Protein AF-A0AA39UHJ9-F1 (afdb_monomer_lite)

pLDDT: mean 75.8, std 16.45, range [32.59, 92.06]

Radius of gyration: 18.15 Å; chains: 1; bounding box: 58×55×36 Å

Foldseek 3Di:
DDAAAEEAEFDDAPVQWDFDQDPVVPSPGTFTFGPPADVVLLVVQCVVVVRPGYDYAVVRRDDPHPDPPPPPDDDPVNVVVVVVVCVVRVVVVLVSLVPHQEYEYEQHGRHAADDDPDPCLVVDCRGLVNDPCVVSNDHPRYDYPRPDDPDPPPPDPDDPDDDDD

Secondary structure (DSSP, 8-state):
-PPPEEEEE----GGGEEEEE-TTTTTSSEEEEETT--HHHHHHHHHHTT-SSEEE-HHHH-------S--SS--HHHHHHHHHHHHHHHHHHHHHHHH-SEEEEETTSSSS-----SGGGGTSTTSGGG-GGGGGG--TEEEE---S---TT------------

Organism: NCBI:txid153913

Structure (mmCIF, N/CA/C/O backbone):
data_AF-A0AA39UHJ9-F1
#
_entry.id   AF-A0AA39UHJ9-F1
#
loop_
_atom_site.group_PDB
_atom_site.id
_atom_site.type_symbol
_atom_site.label_atom_id
_atom_site.label_alt_id
_atom_site.label_comp_id
_atom_site.label_asym_id
_atom_site.label_entity_id
_atom_site.label_seq_id
_atom_site.pdbx_PDB_ins_code
_atom_site.Cartn_x
_atom_site.Cartn_y
_atom_site.Cartn_z
_atom_site.occupancy
_atom_site.B_iso_or_equiv
_atom_site.auth_seq_id
_atom_site.auth_comp_id
_atom_site.auth_asym_id
_atom_site.auth_atom_id
_atom_site.pdbx_PDB_model_num
ATOM 1 N N . ILE A 1 1 ? -12.076 8.608 19.194 1.00 61.12 1 ILE A N 1
ATOM 2 C CA . ILE A 1 1 ? -10.890 8.741 18.315 1.00 61.12 1 ILE A CA 1
ATOM 3 C C . ILE A 1 1 ? -11.252 8.034 17.016 1.00 61.12 1 ILE A C 1
ATOM 5 O O . ILE A 1 1 ? -11.718 6.906 17.104 1.00 61.12 1 ILE A O 1
ATOM 9 N N . LYS A 1 2 ? -11.174 8.702 15.857 1.00 72.75 2 LYS A N 1
ATOM 10 C CA . LYS A 1 2 ? -11.320 8.034 14.553 1.00 72.75 2 LYS A CA 1
ATOM 11 C C . LYS A 1 2 ? -9.941 7.485 14.177 1.00 72.75 2 LYS A C 1
ATOM 13 O O . LYS A 1 2 ? -8.989 8.261 14.167 1.00 72.75 2 LYS A O 1
ATOM 18 N N . TYR A 1 3 ? -9.832 6.185 13.925 1.00 82.25 3 TYR A N 1
ATOM 19 C CA . TYR A 1 3 ? -8.614 5.596 13.365 1.00 82.25 3 TYR A CA 1
ATOM 20 C C . TYR A 1 3 ? -8.642 5.744 11.841 1.00 82.25 3 TYR A C 1
ATOM 22 O O . TYR A 1 3 ? -9.727 5.670 11.256 1.00 82.25 3 TYR A O 1
ATOM 30 N N . PRO A 1 4 ? -7.493 5.994 11.193 1.00 88.44 4 PRO A N 1
ATOM 31 C CA . PRO A 1 4 ? -7.441 6.015 9.742 1.00 88.44 4 PRO A CA 1
ATOM 32 C C . PRO A 1 4 ? -7.739 4.617 9.194 1.00 88.44 4 PRO A C 1
ATOM 34 O O . PRO A 1 4 ? -7.408 3.599 9.810 1.00 88.44 4 PRO A O 1
ATOM 37 N N . TRP A 1 5 ? -8.338 4.577 8.011 1.00 91.25 5 TRP A N 1
ATOM 38 C CA . TRP A 1 5 ? -8.363 3.356 7.214 1.00 91.25 5 TRP A CA 1
ATOM 39 C C . TRP A 1 5 ? -6.947 3.037 6.768 1.00 91.25 5 TRP A C 1
ATOM 41 O O . TRP A 1 5 ? -6.158 3.954 6.548 1.00 91.25 5 TRP A O 1
ATOM 51 N N . VAL A 1 6 ? -6.627 1.766 6.589 1.00 89.50 6 VAL A N 1
ATOM 52 C CA . VAL A 1 6 ? -5.335 1.392 6.017 1.00 89.50 6 VAL A CA 1
ATOM 53 C C . VAL A 1 6 ? -5.510 1.028 4.551 1.00 89.50 6 VAL A C 1
ATOM 55 O O . VAL A 1 6 ? -6.459 0.333 4.200 1.00 89.50 6 VAL A O 1
ATOM 58 N N . MET A 1 7 ? -4.614 1.501 3.685 1.00 88.88 7 MET A N 1
ATOM 59 C CA . MET A 1 7 ? -4.560 1.084 2.287 1.00 88.88 7 MET A CA 1
ATOM 60 C C . MET A 1 7 ? -3.325 0.238 2.003 1.00 88.88 7 MET A C 1
ATOM 62 O O . MET A 1 7 ? -2.216 0.572 2.410 1.00 88.88 7 MET A O 1
ATOM 66 N N . LEU A 1 8 ? -3.535 -0.792 1.189 1.00 87.50 8 LEU A N 1
ATOM 67 C CA . LEU A 1 8 ? -2.499 -1.644 0.637 1.00 87.50 8 LEU A CA 1
ATOM 68 C C . LEU A 1 8 ? -2.728 -1.897 -0.852 1.00 87.50 8 LEU A C 1
ATOM 70 O O . LEU A 1 8 ? -3.852 -1.819 -1.360 1.00 87.50 8 LEU A O 1
ATOM 74 N N . HIS A 1 9 ? -1.662 -2.252 -1.560 1.00 88.12 9 HIS A N 1
ATOM 75 C CA . HIS A 1 9 ? -1.759 -2.646 -2.957 1.00 88.12 9 HIS A CA 1
ATOM 76 C C . HIS A 1 9 ? -0.684 -3.660 -3.344 1.00 88.12 9 HIS A C 1
ATOM 78 O O . HIS A 1 9 ? 0.369 -3.752 -2.716 1.00 88.12 9 HIS A O 1
ATOM 84 N N . ALA A 1 10 ? -0.947 -4.421 -4.402 1.00 87.81 10 ALA A N 1
ATOM 85 C CA . ALA A 1 10 ? 0.060 -5.261 -5.031 1.00 87.81 10 ALA A CA 1
ATOM 86 C C . ALA A 1 10 ? 1.161 -4.411 -5.680 1.00 87.81 10 ALA A C 1
ATOM 88 O O . ALA A 1 10 ? 0.949 -3.247 -6.039 1.00 87.81 10 ALA A O 1
ATOM 89 N N . TRP A 1 11 ? 2.341 -4.998 -5.847 1.00 87.06 11 TRP A N 1
ATOM 90 C CA . TRP A 1 11 ? 3.372 -4.404 -6.692 1.00 87.06 11 TRP A CA 1
ATOM 91 C C . TRP A 1 11 ? 3.064 -4.691 -8.159 1.00 87.06 11 TRP A C 1
ATOM 93 O O . TRP A 1 11 ? 2.404 -5.681 -8.478 1.00 87.06 11 TRP A O 1
ATOM 103 N N . VAL A 1 12 ? 3.541 -3.825 -9.046 1.00 85.69 12 VAL A N 1
ATOM 104 C CA . VAL A 1 12 ? 3.437 -4.022 -10.498 1.00 85.69 12 VAL A CA 1
ATOM 105 C C . VAL A 1 12 ? 4.839 -4.142 -11.090 1.00 85.69 12 VAL A C 1
ATOM 107 O O . VAL A 1 12 ? 5.832 -3.987 -10.381 1.00 85.69 12 VAL A O 1
ATOM 110 N N . ALA A 1 13 ? 4.946 -4.495 -12.369 1.00 85.88 13 ALA A N 1
ATOM 111 C CA . ALA A 1 13 ? 6.249 -4.562 -13.014 1.00 85.88 13 ALA A CA 1
ATOM 112 C C . ALA A 1 13 ? 6.891 -3.176 -13.119 1.00 85.88 13 ALA A C 1
ATOM 114 O O . ALA A 1 13 ? 6.186 -2.200 -13.357 1.00 85.88 13 ALA A O 1
ATOM 115 N N . ASP A 1 14 ? 8.222 -3.099 -13.029 1.00 83.44 14 ASP A N 1
ATOM 116 C CA . ASP A 1 14 ? 8.962 -1.844 -13.230 1.00 83.44 14 ASP A CA 1
ATOM 117 C C . ASP A 1 14 ? 8.626 -1.194 -14.581 1.00 83.44 14 ASP A C 1
ATOM 119 O O . ASP A 1 14 ? 8.417 0.018 -14.660 1.00 83.44 14 ASP A O 1
ATOM 123 N N . ASP A 1 15 ? 8.463 -2.010 -15.626 1.00 85.94 15 ASP A N 1
ATOM 124 C CA . ASP A 1 15 ? 8.038 -1.566 -16.957 1.00 85.94 15 ASP A CA 1
ATOM 125 C C . ASP A 1 15 ? 6.612 -0.998 -16.985 1.00 85.94 15 ASP A C 1
ATOM 127 O O . ASP A 1 15 ? 6.269 -0.267 -17.912 1.00 85.94 15 ASP A O 1
ATOM 131 N N . ASP A 1 16 ? 5.793 -1.272 -15.974 1.00 87.00 16 ASP A N 1
ATOM 132 C CA . ASP A 1 16 ? 4.434 -0.752 -15.812 1.00 87.00 16 ASP A CA 1
ATOM 133 C C . ASP A 1 16 ? 4.364 0.397 -14.793 1.00 87.00 16 ASP A C 1
ATOM 135 O O . ASP A 1 16 ? 3.282 0.930 -14.532 1.00 87.00 16 ASP A O 1
ATOM 139 N N . LEU A 1 17 ? 5.505 0.830 -14.244 1.00 86.88 17 LEU A N 1
ATOM 140 C CA . LEU A 1 17 ? 5.603 1.964 -13.329 1.00 86.88 17 LEU A CA 1
ATOM 141 C C . LEU A 1 17 ? 5.957 3.259 -14.066 1.00 86.88 17 LEU A C 1
ATOM 143 O O . LEU A 1 17 ? 6.679 3.297 -15.064 1.00 86.88 17 LEU A O 1
ATOM 147 N N . LYS A 1 18 ? 5.457 4.367 -13.526 1.00 88.12 18 LYS A N 1
ATOM 148 C CA . LYS A 1 18 ? 5.959 5.719 -13.765 1.00 88.12 18 LYS A CA 1
ATOM 149 C C . LYS A 1 18 ? 6.380 6.322 -12.432 1.00 88.12 18 LYS A C 1
ATOM 151 O O . LYS A 1 18 ? 5.739 6.111 -11.406 1.00 88.12 18 LYS A O 1
ATOM 156 N N . ARG A 1 19 ? 7.459 7.093 -12.461 1.00 85.81 19 ARG A N 1
ATOM 157 C CA . ARG A 1 19 ? 8.011 7.790 -11.300 1.00 85.81 19 ARG A CA 1
ATOM 158 C C . ARG A 1 19 ? 7.504 9.224 -11.288 1.00 85.81 19 ARG A C 1
ATOM 160 O O . ARG A 1 19 ? 7.727 9.958 -12.247 1.00 85.81 19 ARG A O 1
ATOM 167 N N . VAL A 1 20 ? 6.786 9.601 -10.235 1.00 85.38 20 VAL A N 1
ATOM 168 C CA . VAL A 1 20 ? 6.112 10.902 -10.143 1.00 85.38 20 VAL A CA 1
ATOM 169 C C . VAL A 1 20 ? 6.533 11.607 -8.862 1.00 85.38 20 VAL A C 1
ATOM 171 O O . VAL A 1 20 ? 6.529 11.011 -7.791 1.00 85.38 20 VAL A O 1
ATOM 174 N N . MET A 1 21 ? 6.888 12.886 -8.969 1.00 85.81 21 MET A N 1
ATOM 175 C CA . MET A 1 21 ? 7.121 13.741 -7.805 1.00 85.81 21 MET A CA 1
ATOM 176 C C . MET A 1 21 ? 5.776 14.090 -7.165 1.00 85.81 21 MET A C 1
ATOM 178 O O . MET A 1 21 ? 4.880 14.585 -7.851 1.00 85.81 21 MET A O 1
ATOM 182 N N . THR A 1 22 ? 5.618 13.829 -5.867 1.00 83.06 22 THR A N 1
ATOM 183 C CA . THR A 1 22 ? 4.330 14.002 -5.177 1.00 83.06 22 THR A CA 1
ATOM 184 C C . THR A 1 22 ? 4.465 14.815 -3.894 1.00 83.06 22 THR A C 1
ATOM 186 O O . THR A 1 22 ? 5.523 14.854 -3.279 1.00 83.06 22 THR A O 1
ATOM 189 N N . LEU A 1 23 ? 3.359 15.412 -3.444 1.00 85.19 23 LEU A N 1
ATOM 190 C CA . LEU A 1 23 ? 3.276 16.037 -2.119 1.00 85.19 23 LEU A CA 1
ATOM 191 C C . LEU A 1 23 ? 3.289 15.022 -0.966 1.00 85.19 23 LEU A C 1
ATOM 193 O O . LEU A 1 23 ? 3.519 15.428 0.168 1.00 85.19 23 LEU A O 1
ATOM 197 N N . ILE A 1 24 ? 3.017 13.737 -1.233 1.00 80.81 24 ILE A N 1
ATOM 198 C CA . ILE A 1 24 ? 2.876 12.692 -0.202 1.00 80.81 24 ILE A CA 1
ATOM 199 C C . ILE A 1 24 ? 4.165 12.568 0.617 1.00 80.81 24 ILE A C 1
ATOM 201 O O . ILE A 1 24 ? 4.105 12.436 1.834 1.00 80.81 24 ILE A O 1
ATOM 205 N N . ASN A 1 25 ? 5.310 12.675 -0.053 1.00 77.31 25 ASN A N 1
ATOM 206 C CA . ASN A 1 25 ? 6.648 12.651 0.530 1.00 77.31 25 ASN A CA 1
ATOM 207 C C . ASN A 1 25 ? 7.360 14.007 0.389 1.00 77.31 25 ASN A C 1
ATOM 209 O O . ASN A 1 25 ? 8.566 14.056 0.182 1.00 77.31 25 ASN A O 1
ATOM 213 N N . GLY A 1 26 ? 6.615 15.119 0.381 1.00 85.31 26 GLY A N 1
ATOM 214 C CA . GLY A 1 26 ? 7.218 16.457 0.362 1.00 85.31 26 GLY A CA 1
ATOM 215 C C . GLY A 1 26 ? 8.055 16.789 -0.880 1.00 85.31 26 GLY A C 1
ATOM 216 O O . GLY A 1 26 ? 8.849 17.724 -0.833 1.00 85.31 26 GLY A O 1
ATOM 217 N N . TYR A 1 27 ? 7.868 16.070 -1.990 1.00 83.62 27 TYR A N 1
ATOM 218 C CA . TYR A 1 27 ? 8.714 16.143 -3.184 1.00 83.62 27 TYR A CA 1
ATOM 219 C C . TYR A 1 27 ? 10.190 15.789 -2.942 1.00 83.62 27 TYR A C 1
ATOM 221 O O . TYR A 1 27 ? 11.057 16.274 -3.667 1.00 83.62 27 TYR A O 1
ATOM 229 N N . GLU A 1 28 ? 10.483 14.941 -1.960 1.00 78.69 28 GLU A N 1
ATOM 230 C CA . GLU A 1 28 ? 11.860 14.539 -1.661 1.00 78.69 28 GLU A CA 1
ATOM 231 C C . GLU A 1 28 ? 12.381 13.497 -2.664 1.00 78.69 28 GLU A C 1
ATOM 233 O O . GLU A 1 28 ? 13.514 13.602 -3.124 1.00 78.69 28 GLU A O 1
ATOM 238 N N . TRP A 1 29 ? 11.539 12.552 -3.100 1.00 78.31 29 TRP A N 1
ATOM 239 C CA . TRP A 1 29 ? 11.897 11.556 -4.121 1.00 78.31 29 TRP A CA 1
ATOM 240 C C . TRP A 1 29 ? 10.728 11.202 -5.052 1.00 78.31 29 TRP A C 1
ATOM 242 O O . TRP A 1 29 ? 9.557 11.418 -4.717 1.00 78.31 29 TRP A O 1
ATOM 252 N N . PRO A 1 30 ? 11.000 10.640 -6.242 1.00 80.50 30 PRO A N 1
ATOM 253 C CA . PRO A 1 30 ? 9.938 10.166 -7.115 1.00 80.50 30 PRO A CA 1
ATOM 254 C C . PRO A 1 30 ? 9.265 8.900 -6.567 1.00 80.50 30 PRO A C 1
ATOM 256 O O . PRO A 1 30 ? 9.913 7.880 -6.337 1.00 80.50 30 PRO A O 1
ATOM 259 N N . VAL A 1 31 ? 7.937 8.930 -6.463 1.00 81.75 31 VAL A N 1
ATOM 260 C CA . VAL A 1 31 ? 7.114 7.785 -6.052 1.00 81.75 31 VAL A CA 1
ATOM 261 C C . VAL A 1 31 ? 6.791 6.924 -7.282 1.00 81.75 31 VAL A C 1
ATOM 263 O O . VAL A 1 31 ? 6.270 7.460 -8.271 1.00 81.75 31 VAL A O 1
ATOM 266 N N . PRO A 1 32 ? 7.083 5.611 -7.270 1.00 85.06 32 PRO A N 1
ATOM 267 C CA . PRO A 1 32 ? 6.649 4.708 -8.325 1.00 85.06 32 PRO A CA 1
ATOM 268 C C . PRO A 1 32 ? 5.147 4.414 -8.198 1.00 85.06 32 PRO A C 1
ATOM 270 O O . PRO A 1 32 ? 4.679 3.870 -7.202 1.00 85.06 32 PRO A O 1
ATOM 273 N N . ILE A 1 33 ? 4.381 4.750 -9.233 1.00 86.81 33 ILE A N 1
ATOM 274 C CA . ILE A 1 33 ? 2.955 4.416 -9.347 1.00 86.81 33 ILE A CA 1
ATOM 275 C C . ILE A 1 33 ? 2.685 3.738 -10.693 1.00 86.81 33 ILE A C 1
ATOM 277 O O . ILE A 1 33 ? 3.409 4.017 -11.652 1.00 86.81 33 ILE A O 1
ATOM 281 N N . PRO A 1 34 ? 1.656 2.881 -10.824 1.00 89.00 34 PRO A N 1
ATOM 282 C CA . PRO A 1 34 ? 1.323 2.290 -12.116 1.00 89.00 34 PRO A CA 1
ATOM 283 C C . PRO A 1 34 ? 1.090 3.363 -13.191 1.00 89.00 34 PRO A C 1
ATOM 285 O O . PRO A 1 34 ? 0.544 4.437 -12.916 1.00 89.00 34 PRO A O 1
ATOM 288 N N . LYS A 1 35 ? 1.490 3.089 -14.436 1.00 89.44 35 LYS A N 1
ATOM 289 C CA . LYS A 1 35 ? 1.360 4.033 -15.561 1.00 89.44 35 LYS A CA 1
ATOM 290 C C . LYS A 1 35 ? -0.076 4.511 -15.759 1.00 89.44 35 LYS A C 1
ATOM 292 O O . LYS A 1 35 ? -0.293 5.711 -15.951 1.00 89.44 35 LYS A O 1
ATOM 297 N N . ASP A 1 36 ? -1.027 3.604 -15.582 1.00 86.69 36 ASP A N 1
ATOM 298 C CA . ASP A 1 36 ? -2.461 3.860 -15.727 1.00 86.69 36 ASP A CA 1
ATOM 299 C C . ASP A 1 36 ? -3.125 4.369 -14.433 1.00 86.69 36 ASP A C 1
ATOM 301 O O . ASP A 1 36 ? -4.334 4.594 -14.396 1.00 86.69 36 ASP A O 1
ATOM 305 N N . ALA A 1 37 ? -2.352 4.586 -13.363 1.00 88.06 37 ALA A N 1
ATOM 306 C CA . ALA A 1 37 ? -2.854 5.141 -12.113 1.00 88.06 37 ALA A CA 1
ATOM 307 C C . ALA A 1 37 ? -2.868 6.674 -12.126 1.00 88.06 37 ALA A C 1
ATOM 309 O O . ALA A 1 37 ? -1.926 7.340 -12.580 1.00 88.06 37 ALA A O 1
ATOM 310 N N . TYR A 1 38 ? -3.923 7.232 -11.534 1.00 89.00 38 TYR A N 1
ATOM 311 C CA . TYR A 1 38 ? -4.068 8.657 -11.262 1.00 89.00 38 TYR A CA 1
ATOM 312 C C . TYR A 1 38 ? -4.481 8.837 -9.801 1.00 89.00 38 TYR A C 1
ATOM 314 O O . TYR A 1 38 ? -5.530 8.343 -9.387 1.00 89.00 38 TYR A O 1
ATOM 322 N N . LEU A 1 39 ? -3.663 9.553 -9.020 1.00 87.12 39 LEU A N 1
ATOM 323 C CA . LEU A 1 39 ? -3.896 9.752 -7.583 1.00 87.12 39 LEU A CA 1
ATOM 324 C C . LEU A 1 39 ? -5.239 10.441 -7.295 1.00 87.12 39 LEU A C 1
ATOM 326 O O . LEU A 1 39 ? -5.895 10.106 -6.313 1.00 87.12 39 LEU A O 1
ATOM 330 N N . ASP A 1 40 ? -5.688 11.334 -8.180 1.00 89.44 40 ASP A N 1
ATOM 331 C CA . ASP A 1 40 ? -6.994 11.990 -8.051 1.00 89.44 40 ASP A CA 1
ATOM 332 C C . ASP A 1 40 ? -8.158 10.999 -8.184 1.00 89.44 40 ASP A C 1
ATOM 334 O O . ASP A 1 40 ? -9.137 11.103 -7.449 1.00 89.44 40 ASP A O 1
ATOM 338 N N . LEU A 1 41 ? -8.045 10.001 -9.070 1.00 90.62 41 LEU A N 1
ATOM 339 C CA . LEU A 1 41 ? -9.072 8.965 -9.224 1.00 90.62 41 LEU A CA 1
ATOM 340 C C . LEU A 1 41 ? -9.107 8.035 -8.009 1.00 90.62 41 LEU A C 1
ATOM 342 O O . LEU A 1 41 ? -10.189 7.743 -7.508 1.00 90.62 41 LEU A O 1
ATOM 346 N N . ILE A 1 42 ? -7.936 7.651 -7.493 1.00 89.69 42 ILE A N 1
ATOM 347 C CA . ILE A 1 42 ? -7.810 6.871 -6.252 1.00 89.69 42 ILE A CA 1
ATOM 348 C C . ILE A 1 42 ? -8.454 7.630 -5.087 1.00 89.69 42 ILE A C 1
ATOM 350 O O . ILE A 1 42 ? -9.226 7.061 -4.317 1.00 89.69 42 ILE A O 1
ATOM 354 N N . ARG A 1 43 ? -8.192 8.938 -4.980 1.00 90.69 43 ARG A N 1
ATOM 355 C CA . ARG A 1 43 ? -8.807 9.799 -3.966 1.00 90.69 43 ARG A CA 1
ATOM 356 C C . ARG A 1 43 ? -10.329 9.852 -4.110 1.00 90.69 43 ARG A C 1
ATOM 358 O O . ARG A 1 43 ? -11.026 9.771 -3.104 1.00 90.69 43 ARG A O 1
ATOM 365 N N . ILE A 1 44 ? -10.852 9.998 -5.327 1.00 92.06 44 ILE A N 1
ATOM 366 C CA . ILE A 1 44 ? -12.302 10.003 -5.579 1.00 92.06 44 ILE A CA 1
ATOM 367 C C . ILE A 1 44 ? -12.925 8.658 -5.183 1.00 92.06 44 ILE A C 1
ATOM 369 O O . ILE A 1 44 ? -13.951 8.647 -4.507 1.00 92.06 44 ILE A O 1
ATOM 373 N N . GLU A 1 45 ? -12.305 7.533 -5.552 1.00 91.38 45 GLU A N 1
ATOM 374 C CA . GLU A 1 45 ? -12.766 6.193 -5.167 1.00 91.38 45 GLU A CA 1
ATOM 375 C C . GLU A 1 45 ? -12.818 6.042 -3.640 1.00 91.38 45 GLU A C 1
ATOM 377 O O . GLU A 1 45 ? -13.855 5.671 -3.094 1.00 91.38 45 GLU A O 1
ATOM 382 N N . MET A 1 46 ? -11.748 6.423 -2.940 1.00 90.25 46 MET A N 1
ATOM 383 C CA . MET A 1 46 ? -11.691 6.418 -1.474 1.00 90.25 46 MET A CA 1
ATOM 384 C C . MET A 1 46 ? -12.793 7.265 -0.835 1.00 90.25 46 MET A C 1
ATOM 386 O O . MET A 1 46 ? -13.473 6.811 0.085 1.00 90.25 46 MET A O 1
ATOM 390 N N . LEU A 1 47 ? -13.004 8.488 -1.327 1.00 92.00 47 LEU A N 1
ATOM 391 C CA . LEU A 1 47 ? -14.039 9.378 -0.798 1.00 92.00 47 LEU A CA 1
ATOM 392 C C . LEU A 1 47 ? -15.445 8.806 -1.015 1.00 92.00 47 LEU A C 1
ATOM 394 O O . LEU A 1 47 ? -16.277 8.891 -0.114 1.00 92.00 47 LEU A O 1
ATOM 398 N N . ASN A 1 48 ? -15.695 8.160 -2.157 1.00 92.06 48 ASN A N 1
ATOM 399 C CA . ASN A 1 48 ? -16.962 7.472 -2.425 1.00 92.06 48 ASN A CA 1
ATOM 400 C C . ASN A 1 48 ? -17.191 6.269 -1.495 1.00 92.06 48 ASN A C 1
ATOM 402 O O . ASN A 1 48 ? -18.336 5.928 -1.207 1.00 92.06 48 ASN A O 1
ATOM 406 N N . LEU A 1 49 ? -16.116 5.652 -0.998 1.00 89.69 49 LEU A N 1
ATOM 407 C CA . LEU A 1 49 ? -16.156 4.596 0.018 1.00 89.69 49 LEU A CA 1
ATOM 408 C C . LEU A 1 49 ? -16.258 5.146 1.456 1.00 89.69 49 LEU A C 1
ATOM 410 O O . LEU A 1 49 ? -16.299 4.368 2.406 1.00 89.69 49 LEU A O 1
ATOM 414 N N . GLY A 1 50 ? -16.316 6.471 1.637 1.00 90.31 50 GLY A N 1
ATOM 415 C CA . GLY A 1 50 ? -16.400 7.122 2.950 1.00 90.31 50 GLY A CA 1
ATOM 416 C C . GLY A 1 50 ? -15.056 7.263 3.672 1.00 90.31 50 GLY A C 1
ATOM 417 O O . GLY A 1 50 ? -15.019 7.542 4.872 1.00 90.31 50 GLY A O 1
ATOM 418 N N . MET A 1 51 ? -13.941 7.078 2.964 1.00 90.56 51 MET A N 1
ATOM 419 C CA . MET A 1 51 ? -12.598 7.125 3.536 1.00 90.56 51 MET A CA 1
ATOM 420 C C . MET A 1 51 ? -12.072 8.567 3.583 1.00 90.56 51 MET A C 1
ATOM 422 O O . MET A 1 51 ? -11.422 9.047 2.657 1.00 90.56 51 MET A O 1
ATOM 426 N N . GLU A 1 52 ? -12.348 9.273 4.681 1.00 88.50 52 GLU A N 1
ATOM 427 C CA . GLU A 1 52 ? -11.869 10.652 4.898 1.00 88.50 52 GLU A CA 1
ATOM 428 C C . GLU A 1 52 ? -10.367 10.717 5.231 1.00 88.50 52 GLU A C 1
ATOM 430 O O . GLU A 1 52 ? -9.686 11.673 4.861 1.00 88.50 52 GLU A O 1
ATOM 435 N N . TYR A 1 53 ? -9.854 9.699 5.931 1.00 87.69 53 TYR A N 1
ATOM 436 C CA . TYR A 1 53 ? -8.461 9.595 6.363 1.00 87.69 53 TYR A CA 1
ATOM 437 C C . TYR A 1 53 ? -7.944 8.188 6.099 1.00 87.69 53 TYR A C 1
ATOM 439 O O . TYR A 1 53 ? -8.488 7.211 6.622 1.00 87.69 53 TYR A O 1
ATOM 447 N N . VAL A 1 54 ? -6.876 8.105 5.311 1.00 88.25 54 VAL A N 1
ATOM 448 C CA . VAL A 1 54 ? -6.249 6.846 4.916 1.00 88.25 54 VAL A CA 1
ATOM 449 C C . VAL A 1 54 ? -4.772 6.913 5.251 1.00 88.25 54 VAL A C 1
ATOM 451 O O . VAL A 1 54 ? -4.088 7.864 4.878 1.00 88.25 54 VAL A O 1
ATOM 454 N N . TRP A 1 55 ? -4.291 5.903 5.958 1.00 87.75 55 TRP A N 1
ATOM 455 C CA . TRP A 1 55 ? -2.877 5.642 6.104 1.00 87.75 55 TRP A CA 1
ATOM 456 C C . TRP A 1 55 ? -2.433 4.787 4.914 1.00 87.75 55 TRP A C 1
ATOM 458 O O . TRP A 1 55 ? -2.953 3.691 4.690 1.00 87.75 55 TRP A O 1
ATOM 468 N N . LEU A 1 56 ? -1.519 5.340 4.120 1.00 84.06 56 LEU A N 1
ATOM 469 C CA . LEU A 1 56 ? -0.868 4.662 3.011 1.00 84.06 56 LEU A CA 1
ATOM 470 C C . LEU A 1 56 ? 0.575 4.405 3.410 1.00 84.06 56 LEU A C 1
ATOM 472 O O . LEU A 1 56 ? 1.319 5.340 3.695 1.00 84.06 56 LEU A O 1
ATOM 476 N N . ASP A 1 57 ? 0.934 3.134 3.430 1.00 77.62 57 ASP A N 1
ATOM 477 C CA . ASP A 1 57 ? 2.264 2.695 3.796 1.00 77.62 57 ASP A CA 1
ATOM 478 C C . ASP A 1 57 ? 3.339 3.130 2.791 1.00 77.62 57 ASP A C 1
ATOM 480 O O . ASP A 1 57 ? 3.137 3.075 1.571 1.00 77.62 57 ASP A O 1
ATOM 484 N N . VAL A 1 58 ? 4.517 3.489 3.304 1.00 69.19 58 VAL A N 1
ATOM 485 C CA . VAL A 1 58 ? 5.659 3.842 2.459 1.00 69.19 58 VAL A CA 1
ATOM 486 C C . VAL A 1 58 ? 6.246 2.624 1.752 1.00 69.19 58 VAL A C 1
ATOM 488 O O . VAL A 1 58 ? 6.703 2.785 0.632 1.00 69.19 58 VAL A O 1
ATOM 491 N N . LEU A 1 59 ? 6.198 1.410 2.318 1.00 70.69 59 LEU A N 1
ATOM 492 C CA . LEU A 1 59 ? 6.645 0.187 1.623 1.00 70.69 59 LEU A CA 1
ATOM 493 C C . LEU A 1 59 ? 5.700 -0.170 0.470 1.00 70.69 59 LEU A C 1
ATOM 495 O O . LEU A 1 59 ? 6.111 -0.739 -0.539 1.00 70.69 59 LEU A O 1
ATOM 499 N N . CYS A 1 60 ? 4.413 0.151 0.607 1.00 75.12 60 CYS A N 1
ATOM 500 C CA . CYS A 1 60 ? 3.472 0.044 -0.500 1.00 75.12 60 CYS A CA 1
ATOM 501 C C . CYS A 1 60 ? 3.883 1.013 -1.618 1.00 75.12 60 CYS A C 1
ATOM 503 O O . CYS A 1 60 ? 4.021 0.599 -2.768 1.00 75.12 60 CYS A O 1
ATOM 505 N N . LEU A 1 61 ? 4.182 2.270 -1.277 1.00 71.81 61 LEU A N 1
ATOM 506 C CA . LEU A 1 61 ? 4.677 3.254 -2.243 1.00 71.81 61 LEU A CA 1
ATOM 507 C C . LEU A 1 61 ? 6.079 2.948 -2.773 1.00 71.81 61 LEU A C 1
ATOM 509 O O . LEU A 1 61 ? 6.389 3.325 -3.898 1.00 71.81 61 LEU A O 1
ATOM 513 N N . TRP A 1 62 ? 6.929 2.290 -1.995 1.00 70.69 62 TRP A N 1
ATOM 514 C CA . TRP A 1 62 ? 8.307 2.001 -2.352 1.00 70.69 62 TRP A CA 1
ATOM 515 C C . TRP A 1 62 ? 8.404 0.563 -2.858 1.00 70.69 62 TRP A C 1
ATOM 517 O O . TRP A 1 62 ? 8.612 -0.397 -2.121 1.00 70.69 62 TRP A O 1
ATOM 527 N N . GLN A 1 63 ? 8.212 0.423 -4.168 1.00 74.19 63 GLN A N 1
ATOM 528 C CA . GLN A 1 63 ? 8.485 -0.822 -4.874 1.00 74.19 63 GLN A CA 1
ATOM 529 C C . GLN A 1 63 ? 9.990 -0.905 -5.126 1.00 74.19 63 GLN A C 1
ATOM 531 O O . GLN A 1 63 ? 10.583 0.037 -5.660 1.00 74.19 63 GLN A O 1
ATOM 536 N N . GLU A 1 64 ? 10.604 -2.014 -4.718 1.00 64.31 64 GLU A N 1
ATOM 537 C CA . GLU A 1 64 ? 12.011 -2.284 -5.007 1.00 64.31 64 GLU A CA 1
ATOM 538 C C . GLU A 1 64 ? 12.175 -2.377 -6.526 1.00 64.31 64 GLU A C 1
ATOM 540 O O . GLU A 1 64 ? 11.722 -3.344 -7.141 1.00 64.31 64 GLU A O 1
ATOM 545 N N . SER A 1 65 ? 12.777 -1.356 -7.140 1.00 56.22 65 SER A N 1
ATOM 546 C CA . SER A 1 65 ? 13.059 -1.411 -8.570 1.00 56.22 65 SER A CA 1
ATOM 547 C C . SER A 1 65 ? 14.314 -2.226 -8.809 1.00 56.22 65 SER A C 1
ATOM 549 O O . SER A 1 65 ? 15.363 -1.921 -8.244 1.00 56.22 65 SER A O 1
ATOM 551 N N . GLN A 1 66 ? 14.225 -3.209 -9.696 1.00 50.56 66 GLN A N 1
ATOM 552 C CA . GLN A 1 66 ? 15.376 -3.991 -10.146 1.00 50.56 66 GLN A CA 1
ATOM 553 C C . GLN A 1 66 ? 16.184 -3.263 -11.232 1.00 50.56 66 GLN A C 1
ATOM 555 O O . GLN A 1 66 ? 17.194 -3.782 -11.699 1.00 50.56 66 GLN A O 1
ATOM 560 N N . SER A 1 67 ? 15.737 -2.086 -11.681 1.00 44.19 67 SER A N 1
ATOM 561 C CA . SER A 1 67 ? 16.330 -1.397 -12.824 1.00 44.19 67 SER A CA 1
ATOM 562 C C . SER A 1 67 ? 17.561 -0.553 -12.471 1.00 44.19 67 SER A C 1
ATOM 564 O O . SER A 1 67 ? 17.425 0.441 -11.760 1.00 44.19 67 SER A O 1
ATOM 566 N N . ASP A 1 68 ? 18.677 -0.813 -13.162 1.00 45.50 68 ASP A N 1
ATOM 567 C CA . ASP A 1 68 ? 19.816 0.101 -13.408 1.00 45.50 68 ASP A CA 1
ATOM 568 C C . ASP A 1 68 ? 19.431 1.342 -14.264 1.00 45.50 68 ASP A C 1
ATOM 570 O O . ASP A 1 68 ? 20.262 1.956 -14.940 1.00 45.50 68 ASP A O 1
ATOM 574 N N . GLY A 1 69 ? 18.139 1.687 -14.324 1.00 46.28 69 GLY A N 1
ATOM 575 C CA . GLY A 1 69 ? 17.652 2.885 -15.007 1.00 46.28 69 GLY A CA 1
ATOM 576 C C . GLY A 1 69 ? 18.186 4.136 -14.313 1.00 46.28 69 GLY A C 1
ATOM 577 O O . GLY A 1 69 ? 18.616 4.037 -13.166 1.00 46.28 69 GLY A O 1
ATOM 578 N N . PRO A 1 70 ? 18.186 5.315 -14.970 1.00 39.84 70 PRO A N 1
ATOM 579 C CA . PRO A 1 70 ? 18.747 6.512 -14.367 1.00 39.84 70 PRO A CA 1
ATOM 580 C C . PRO A 1 70 ? 18.085 6.701 -13.008 1.00 39.84 70 PRO A C 1
ATOM 582 O O . PRO A 1 70 ? 16.887 6.981 -12.934 1.00 39.84 70 PRO A O 1
ATOM 585 N N . HIS A 1 71 ? 18.874 6.491 -11.951 1.00 48.22 71 HIS A N 1
ATOM 586 C CA . HIS A 1 71 ? 18.597 6.958 -10.611 1.00 48.22 71 HIS A CA 1
ATOM 587 C C . HIS A 1 71 ? 18.422 8.459 -10.791 1.00 48.22 71 HIS A C 1
ATOM 589 O O . HIS A 1 71 ? 19.393 9.217 -10.803 1.00 48.22 71 HIS A O 1
ATOM 595 N N . ILE A 1 72 ? 17.198 8.899 -11.080 1.00 51.41 72 ILE A N 1
ATOM 596 C CA . ILE A 1 72 ? 16.864 10.309 -11.046 1.00 51.41 72 ILE A CA 1
ATOM 597 C C . ILE A 1 72 ? 16.846 10.608 -9.551 1.00 51.41 72 ILE A C 1
ATOM 599 O O . ILE A 1 72 ? 15.801 10.606 -8.917 1.00 51.41 72 ILE A O 1
ATOM 603 N N . ILE A 1 73 ? 18.056 10.818 -9.028 1.00 51.75 73 ILE A N 1
ATOM 604 C CA . ILE A 1 73 ? 18.347 11.442 -7.750 1.00 51.75 73 ILE A CA 1
ATOM 605 C C . ILE A 1 73 ? 18.034 10.534 -6.550 1.00 51.75 73 ILE A C 1
ATOM 607 O O . ILE A 1 73 ? 17.194 10.863 -5.728 1.00 51.75 73 ILE A O 1
ATOM 611 N N . THR A 1 74 ? 18.726 9.400 -6.424 1.00 55.72 74 THR A N 1
ATOM 612 C CA . THR A 1 74 ? 19.036 8.877 -5.084 1.00 55.72 74 THR A CA 1
ATOM 613 C C . THR A 1 74 ? 20.494 8.447 -5.035 1.00 55.72 74 THR A C 1
ATOM 615 O O . THR A 1 74 ? 20.920 7.506 -5.699 1.00 55.72 74 THR A O 1
ATOM 618 N N . SER A 1 75 ? 21.289 9.203 -4.295 1.00 65.69 75 SER A N 1
ATOM 619 C CA . SER A 1 75 ? 22.617 8.825 -3.846 1.00 65.69 75 SER A CA 1
ATOM 620 C C . SER A 1 75 ? 22.554 7.538 -3.018 1.00 65.69 75 SER A C 1
ATOM 622 O O . SER A 1 75 ? 21.540 7.204 -2.405 1.00 65.69 75 SER A O 1
ATOM 624 N N . GLN A 1 76 ? 23.678 6.828 -2.947 1.00 70.88 76 GLN A N 1
ATOM 625 C CA . GLN A 1 76 ? 23.821 5.634 -2.109 1.00 70.88 76 GLN A CA 1
ATOM 626 C C . GLN A 1 76 ? 23.490 5.908 -0.625 1.00 70.88 76 GLN A C 1
ATOM 628 O O . GLN A 1 76 ? 23.091 5.001 0.102 1.00 70.88 76 GLN A O 1
ATOM 633 N N . GLU A 1 77 ? 23.644 7.157 -0.178 1.00 70.69 77 GLU A N 1
ATOM 634 C CA . GLU A 1 77 ? 23.283 7.609 1.168 1.00 70.69 77 GLU A CA 1
ATOM 635 C C . GLU A 1 77 ? 21.761 7.681 1.356 1.00 70.69 77 GLU A C 1
ATOM 637 O O . GLU A 1 77 ? 21.261 7.227 2.381 1.00 70.69 77 GLU A O 1
ATOM 642 N N . GLU A 1 78 ? 21.011 8.163 0.362 1.00 72.25 78 GLU A N 1
ATOM 643 C CA . GLU A 1 78 ? 19.540 8.195 0.392 1.00 72.25 78 GLU A CA 1
ATOM 644 C C . GLU A 1 78 ? 18.948 6.781 0.361 1.00 72.25 78 GLU A C 1
ATOM 646 O O . GLU A 1 78 ? 18.031 6.481 1.120 1.00 72.25 78 GLU A O 1
ATOM 651 N N . GLU A 1 79 ? 19.521 5.872 -0.433 1.00 72.25 79 GLU A N 1
ATOM 652 C CA . GLU A 1 79 ? 19.124 4.456 -0.420 1.00 72.25 79 GLU A CA 1
ATOM 653 C C . GLU A 1 79 ? 19.413 3.781 0.930 1.00 72.25 79 GLU A C 1
ATOM 655 O O . GLU A 1 79 ? 18.657 2.917 1.380 1.00 72.25 79 GLU A O 1
ATOM 660 N N . ALA A 1 80 ? 20.511 4.159 1.592 1.00 79.12 80 ALA A N 1
ATOM 661 C CA . ALA A 1 80 ? 20.831 3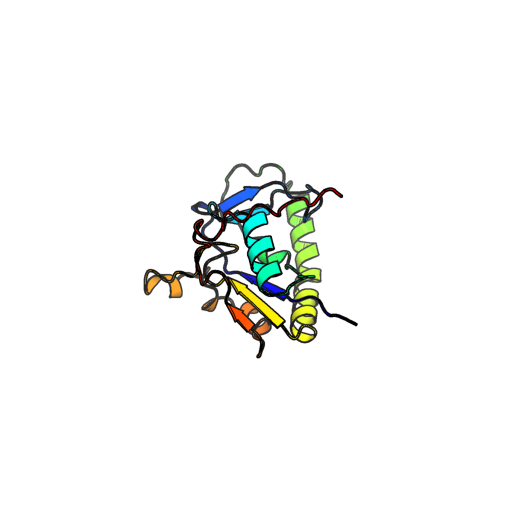.669 2.927 1.00 79.12 80 ALA A CA 1
ATOM 662 C C . ALA A 1 80 ? 19.862 4.227 3.980 1.00 79.12 80 ALA A C 1
ATOM 664 O O . ALA A 1 80 ? 19.383 3.462 4.816 1.00 79.12 80 ALA A O 1
ATOM 665 N N . LEU A 1 81 ? 19.532 5.520 3.914 1.00 77.38 81 LEU A N 1
ATOM 666 C CA . LEU A 1 81 ? 18.548 6.152 4.797 1.00 77.38 81 LEU A CA 1
ATOM 667 C C . LEU A 1 81 ? 17.170 5.499 4.655 1.00 77.38 81 LEU A C 1
ATOM 669 O O . LEU A 1 81 ? 16.595 5.106 5.664 1.00 77.38 81 LEU A O 1
ATOM 673 N N . GLN A 1 82 ? 16.701 5.262 3.429 1.00 74.19 82 GLN A N 1
ATOM 674 C CA . GLN A 1 82 ? 15.424 4.584 3.175 1.00 74.19 82 GLN A CA 1
ATOM 675 C C . GLN A 1 82 ? 15.391 3.162 3.755 1.00 74.19 82 GLN A C 1
ATOM 677 O O . GLN A 1 82 ? 14.392 2.735 4.333 1.00 74.19 82 GLN A O 1
ATOM 682 N N . LYS A 1 83 ? 16.500 2.414 3.664 1.00 77.25 83 LYS A N 1
ATOM 683 C CA . LYS A 1 83 ? 16.608 1.087 4.297 1.00 77.25 83 LYS A CA 1
ATOM 684 C C . LYS A 1 83 ? 16.566 1.154 5.824 1.00 77.25 83 LYS A C 1
ATOM 686 O O . LYS A 1 83 ? 16.070 0.215 6.449 1.00 77.25 83 LYS A O 1
ATOM 691 N N . GLU A 1 84 ? 17.094 2.212 6.434 1.00 82.56 84 GLU A N 1
ATOM 692 C CA . GLU A 1 84 ? 16.980 2.422 7.881 1.00 82.56 84 GLU A CA 1
ATOM 693 C C . GLU A 1 84 ? 15.564 2.857 8.284 1.00 82.56 84 GLU A C 1
ATOM 695 O O . GLU A 1 84 ? 15.040 2.328 9.266 1.00 82.56 84 GLU A O 1
ATOM 700 N N . GLU A 1 85 ? 14.908 3.724 7.506 1.00 80.50 85 GLU A N 1
ATOM 701 C CA . GLU A 1 85 ? 13.493 4.082 7.688 1.00 80.50 85 GLU A CA 1
ATOM 702 C C . GLU A 1 85 ? 12.607 2.835 7.638 1.00 80.50 85 GLU A C 1
ATOM 704 O O . GLU A 1 85 ? 11.831 2.587 8.556 1.00 80.50 85 GLU A O 1
ATOM 709 N N . TRP A 1 86 ? 12.841 1.938 6.678 1.00 78.69 86 TRP A N 1
ATOM 710 C CA . TRP A 1 86 ? 12.139 0.657 6.577 1.00 78.69 86 TRP A CA 1
ATOM 711 C C . TRP A 1 86 ? 12.214 -0.212 7.823 1.00 78.69 86 TRP A C 1
ATOM 713 O O . TRP A 1 86 ? 11.231 -0.864 8.177 1.00 78.69 86 TRP A O 1
ATOM 723 N N . LYS A 1 87 ? 13.354 -0.242 8.517 1.00 81.94 87 LYS A N 1
ATOM 724 C CA . LYS A 1 87 ? 13.461 -1.015 9.763 1.00 81.94 87 LYS A CA 1
ATOM 725 C C . LYS A 1 87 ? 12.533 -0.474 10.848 1.00 81.94 87 LYS A C 1
ATOM 727 O O . LYS A 1 87 ? 12.123 -1.243 11.715 1.00 81.94 87 LYS A O 1
ATOM 732 N N . VAL A 1 88 ? 12.222 0.821 10.806 1.00 81.69 88 VAL A N 1
ATOM 733 C CA . VAL A 1 88 ? 11.305 1.501 11.728 1.00 81.69 88 VAL A CA 1
ATOM 734 C C . VAL A 1 88 ? 9.857 1.417 11.234 1.00 81.69 88 VAL A C 1
ATOM 736 O O . VAL A 1 88 ? 8.946 1.190 12.037 1.00 81.69 88 VAL A O 1
ATOM 739 N N . ASP A 1 89 ? 9.632 1.516 9.927 1.00 79.88 89 ASP A N 1
ATOM 740 C CA . ASP A 1 89 ? 8.298 1.479 9.331 1.00 79.88 89 ASP A CA 1
ATOM 741 C C . ASP A 1 89 ? 7.693 0.074 9.362 1.00 79.88 89 ASP A C 1
ATOM 743 O O . ASP A 1 89 ? 6.530 -0.070 9.729 1.00 79.88 89 ASP A O 1
ATOM 747 N N . MET A 1 90 ? 8.484 -0.976 9.104 1.00 77.69 90 MET A N 1
ATOM 748 C CA . MET A 1 90 ? 8.062 -2.389 9.131 1.00 77.69 90 MET A CA 1
ATOM 749 C C . MET A 1 90 ? 7.372 -2.855 10.433 1.00 77.69 90 MET A C 1
ATOM 751 O O . MET A 1 90 ? 6.406 -3.616 10.363 1.00 77.69 90 MET A O 1
ATOM 755 N N . PRO A 1 91 ? 7.821 -2.478 11.642 1.00 75.50 91 PRO A N 1
ATOM 756 C CA . PRO A 1 91 ? 7.069 -2.772 12.862 1.00 75.50 91 PRO A CA 1
ATOM 757 C C . PRO A 1 91 ? 5.891 -1.809 13.083 1.00 75.50 91 PRO A C 1
ATOM 759 O O . PRO A 1 91 ? 4.883 -2.199 13.674 1.00 75.50 91 PRO A O 1
ATOM 762 N N . THR A 1 92 ? 5.984 -0.568 12.600 1.00 77.81 92 THR A N 1
ATOM 763 C CA . THR A 1 92 ? 4.936 0.452 12.773 1.00 77.81 92 THR A CA 1
ATOM 764 C C . THR A 1 92 ? 3.699 0.144 11.927 1.00 77.81 92 THR A C 1
ATOM 766 O O . THR A 1 92 ? 2.571 0.259 12.412 1.00 77.81 92 THR A O 1
ATOM 769 N N . ILE A 1 93 ? 3.896 -0.333 10.698 1.00 79.31 93 ILE A N 1
ATOM 770 C CA . ILE A 1 93 ? 2.829 -0.749 9.786 1.00 79.31 93 ILE A CA 1
ATOM 771 C C . ILE A 1 93 ? 1.960 -1.855 10.391 1.00 79.31 93 ILE A C 1
ATOM 773 O O . ILE A 1 93 ? 0.734 -1.756 10.365 1.00 79.31 93 ILE A O 1
ATOM 777 N N . GLY A 1 94 ? 2.571 -2.872 11.007 1.00 78.88 94 GLY A N 1
ATOM 778 C CA . GLY A 1 94 ? 1.837 -3.962 11.652 1.00 78.88 94 GLY A CA 1
ATOM 779 C C . GLY A 1 94 ? 0.917 -3.452 12.763 1.00 78.88 94 GLY A C 1
ATOM 780 O O . GLY A 1 94 ? -0.237 -3.867 12.858 1.00 78.88 94 GLY A O 1
ATOM 781 N N . CYS A 1 95 ? 1.381 -2.479 13.554 1.00 80.69 95 CYS A N 1
ATOM 782 C CA . CYS A 1 95 ? 0.549 -1.818 14.559 1.00 80.69 95 CYS A CA 1
ATOM 783 C C . CYS A 1 95 ? -0.640 -1.074 13.932 1.00 80.69 95 CYS A C 1
ATOM 785 O O . CYS A 1 95 ? -1.735 -1.116 14.488 1.00 80.69 95 CYS A O 1
ATOM 787 N N . MET A 1 96 ? -0.461 -0.425 12.779 1.00 83.25 96 MET A N 1
ATOM 788 C CA . MET A 1 96 ? -1.558 0.271 12.097 1.00 83.25 96 MET A CA 1
ATOM 789 C C . MET A 1 96 ? -2.645 -0.692 11.616 1.00 83.25 96 MET A C 1
ATOM 791 O O . MET A 1 96 ? -3.824 -0.396 11.800 1.00 83.25 96 MET A O 1
ATOM 795 N N . TYR A 1 97 ? -2.273 -1.857 11.078 1.00 79.38 97 TYR A N 1
ATOM 796 C CA . TYR A 1 97 ? -3.239 -2.893 10.690 1.00 79.38 97 TYR A CA 1
ATOM 797 C C . TYR A 1 97 ? -3.954 -3.525 11.886 1.00 79.38 97 TYR A C 1
ATOM 799 O O . TYR A 1 97 ? -5.135 -3.830 11.789 1.00 79.38 97 TYR A O 1
ATOM 807 N N . LEU A 1 98 ? -3.277 -3.677 13.029 1.00 79.50 98 LEU A N 1
ATOM 808 C CA . LEU A 1 98 ? -3.908 -4.172 14.260 1.00 79.50 98 LEU A CA 1
ATOM 809 C C . LEU A 1 98 ? -4.904 -3.173 14.866 1.00 79.50 98 LEU A C 1
ATOM 811 O O . LEU A 1 98 ? -5.871 -3.574 15.509 1.00 79.50 98 LEU A O 1
ATOM 815 N N . LEU A 1 99 ? -4.637 -1.874 14.720 1.00 81.88 99 LEU A N 1
ATOM 816 C CA . LEU A 1 99 ? -5.461 -0.810 15.299 1.00 81.88 99 LEU A CA 1
ATOM 817 C C . LEU A 1 99 ? -6.577 -0.340 14.363 1.00 81.88 99 LEU A C 1
ATOM 819 O O . LEU A 1 99 ? -7.572 0.218 14.831 1.00 81.88 99 LEU A O 1
ATOM 823 N N . SER A 1 100 ? -6.410 -0.522 13.056 1.00 84.12 100 SER A N 1
ATOM 824 C CA . SER A 1 100 ? -7.423 -0.166 12.073 1.00 84.12 100 SER A CA 1
ATOM 825 C C . SER A 1 100 ? -8.403 -1.309 11.880 1.00 84.12 100 SER A C 1
ATOM 827 O O . SER A 1 100 ? -8.020 -2.454 11.671 1.00 84.12 100 SER A O 1
ATOM 829 N N . THR A 1 101 ? -9.692 -0.992 11.912 1.00 81.50 101 THR A N 1
ATOM 830 C CA . THR A 1 101 ? -10.735 -1.976 11.622 1.00 81.50 101 THR A CA 1
ATOM 831 C C . THR A 1 101 ? -10.939 -2.163 10.122 1.00 81.50 101 THR A C 1
ATOM 833 O O . THR A 1 101 ? -11.322 -3.246 9.707 1.00 81.50 101 THR A O 1
ATOM 836 N N . HIS A 1 102 ? -10.615 -1.166 9.291 1.00 89.00 102 HIS A N 1
ATOM 837 C CA . HIS A 1 102 ? -10.944 -1.171 7.865 1.00 89.00 102 HIS A CA 1
ATOM 838 C C . HIS A 1 102 ? -9.697 -1.109 6.982 1.00 89.00 102 HIS A C 1
ATOM 840 O O . HIS A 1 102 ? -8.852 -0.219 7.130 1.00 89.00 102 HIS A O 1
ATOM 846 N N . VAL A 1 103 ? -9.628 -2.018 6.008 1.00 89.25 103 VAL A N 1
ATOM 847 C CA . VAL A 1 103 ? -8.497 -2.131 5.079 1.00 89.25 103 VAL A CA 1
ATOM 848 C C . VAL A 1 103 ? -8.985 -2.024 3.638 1.00 89.25 103 VAL A C 1
ATOM 850 O O . VAL A 1 103 ? -9.839 -2.796 3.220 1.00 89.25 103 VAL A O 1
ATOM 853 N N . LEU A 1 104 ? -8.426 -1.105 2.852 1.00 90.75 104 LEU A N 1
ATOM 854 C CA . LEU A 1 104 ? -8.637 -1.009 1.408 1.00 90.75 104 LEU A CA 1
ATOM 855 C C . LEU A 1 104 ? -7.491 -1.699 0.665 1.00 90.75 104 LEU A C 1
ATOM 857 O O . LEU A 1 104 ? -6.327 -1.367 0.871 1.00 90.75 104 LEU A O 1
ATOM 861 N N . CYS A 1 105 ? -7.814 -2.618 -0.238 1.00 90.38 105 CYS A N 1
ATOM 862 C CA . CYS A 1 105 ? -6.839 -3.444 -0.937 1.00 90.38 105 CYS A CA 1
ATOM 863 C C . CYS A 1 105 ? -6.982 -3.350 -2.462 1.00 90.38 105 CYS A C 1
ATOM 865 O O . CYS A 1 105 ? -8.024 -3.704 -3.016 1.00 90.38 105 CYS A O 1
ATOM 867 N N . TYR A 1 106 ? -5.910 -2.952 -3.153 1.00 90.50 106 TYR A N 1
ATOM 868 C CA . TYR A 1 106 ? -5.792 -3.081 -4.609 1.00 90.50 106 TYR A CA 1
ATOM 869 C C . TYR A 1 106 ? -4.946 -4.305 -4.990 1.00 90.50 106 TYR A C 1
ATOM 871 O O . TYR A 1 106 ? -3.717 -4.268 -4.933 1.00 90.50 106 TYR A O 1
ATOM 879 N N . LEU A 1 107 ? -5.578 -5.391 -5.434 1.00 89.19 107 LEU A N 1
ATOM 880 C CA . LEU A 1 107 ? -4.866 -6.646 -5.730 1.00 89.19 107 LEU A CA 1
ATOM 881 C C . LEU A 1 107 ? -4.075 -6.640 -7.054 1.00 89.19 107 LEU A C 1
ATOM 883 O O . LEU A 1 107 ? -3.242 -7.518 -7.253 1.00 89.19 107 LEU A O 1
ATOM 887 N N . SER A 1 108 ? -4.310 -5.665 -7.938 1.00 87.88 108 SER A N 1
ATOM 888 C CA . SER A 1 108 ? -3.666 -5.559 -9.264 1.00 87.88 108 SER A CA 1
ATOM 889 C C . SER A 1 108 ? -2.719 -4.356 -9.392 1.00 87.88 108 SER A C 1
ATOM 891 O O . SER A 1 108 ? -2.336 -3.985 -10.498 1.00 87.88 108 SER A O 1
ATOM 893 N N . GLY A 1 109 ? -2.352 -3.728 -8.272 1.00 88.00 109 GLY A N 1
ATOM 894 C CA . GLY A 1 109 ? -1.563 -2.493 -8.243 1.00 88.00 109 GLY A CA 1
ATOM 895 C C . GLY A 1 109 ? -2.388 -1.272 -7.850 1.00 88.00 109 GLY A C 1
ATOM 896 O O . GLY A 1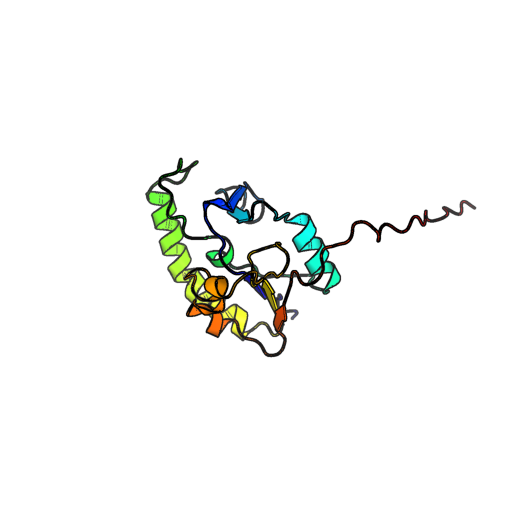 109 ? -3.609 -1.280 -7.953 1.00 88.00 109 GLY A O 1
ATOM 897 N N . LEU A 1 110 ? -1.723 -0.215 -7.381 1.00 89.56 110 LEU A N 1
ATOM 898 C CA . LEU A 1 110 ? -2.376 0.992 -6.864 1.00 89.56 110 LEU A CA 1
ATOM 899 C C . LEU A 1 110 ? -3.142 1.763 -7.949 1.00 89.56 110 LEU A C 1
ATOM 901 O O . LEU A 1 110 ? -2.518 2.468 -8.738 1.00 89.56 110 LEU A O 1
ATOM 905 N N . GLY A 1 111 ? -4.474 1.674 -7.968 1.00 88.00 111 GLY A N 1
ATOM 906 C CA . GLY A 1 111 ? -5.341 2.419 -8.892 1.00 88.00 111 GLY A CA 1
ATOM 907 C C . GLY A 1 111 ? -5.859 1.652 -10.118 1.00 88.00 111 GLY A C 1
ATOM 908 O O . GLY A 1 111 ? -7.018 1.872 -10.471 1.00 88.00 111 GLY A O 1
ATOM 909 N N . PRO A 1 112 ? -5.085 0.764 -10.781 1.00 87.06 112 PRO A N 1
ATOM 910 C CA . PRO A 1 112 ? -5.611 -0.084 -11.838 1.00 87.06 112 PRO A CA 1
ATOM 911 C C . PRO A 1 112 ? -6.844 -0.884 -11.424 1.00 87.06 112 PRO A C 1
ATOM 913 O O . PRO A 1 112 ? -7.010 -1.286 -10.270 1.00 87.06 112 PRO A O 1
ATOM 916 N N . LEU A 1 113 ? -7.685 -1.158 -12.422 1.00 87.44 113 LEU A N 1
ATOM 917 C CA . LEU A 1 113 ? -8.827 -2.043 -12.264 1.00 87.44 113 LEU A CA 1
ATOM 918 C C . LEU A 1 113 ? -8.354 -3.438 -11.836 1.00 87.44 113 LEU A C 1
ATOM 920 O O . LEU A 1 113 ? -7.376 -3.968 -12.370 1.00 87.44 113 LEU A O 1
ATOM 924 N N . LEU A 1 114 ? -9.097 -4.045 -10.917 1.00 85.94 114 LEU A N 1
ATOM 925 C CA . LEU A 1 114 ? -8.929 -5.422 -10.497 1.00 85.94 114 LEU A CA 1
ATOM 926 C C . LEU A 1 114 ? -9.030 -6.338 -11.717 1.00 85.94 114 LEU A C 1
ATOM 928 O O . LEU A 1 114 ? -10.081 -6.459 -12.349 1.00 85.94 114 LEU A O 1
ATOM 932 N N . SER A 1 115 ? -7.923 -6.993 -12.035 1.00 82.31 115 SER A N 1
ATOM 933 C CA . SER A 1 115 ? -7.801 -7.855 -13.198 1.00 82.31 115 SER A CA 1
ATOM 934 C C . SER A 1 115 ? -6.807 -8.971 -12.903 1.00 82.31 115 SER A C 1
ATOM 936 O O . SER A 1 115 ? -5.626 -8.709 -12.699 1.00 82.31 115 SER A O 1
ATOM 938 N N . PHE A 1 116 ? -7.287 -10.211 -12.968 1.00 79.81 116 PHE A N 1
ATOM 939 C CA . PHE A 1 116 ? -6.463 -11.413 -13.089 1.00 79.81 116 PHE A CA 1
ATOM 940 C C . PHE A 1 116 ? -6.744 -11.987 -14.477 1.00 79.81 116 PHE A C 1
ATOM 942 O O . PHE A 1 116 ? -7.799 -12.575 -14.716 1.00 79.81 116 PHE A O 1
ATOM 949 N N . LYS A 1 117 ? -5.863 -11.693 -15.433 1.00 69.19 117 LYS A N 1
ATOM 950 C CA . LYS A 1 117 ? -6.023 -12.071 -16.842 1.00 69.19 117 LYS A CA 1
ATOM 951 C C . LYS A 1 117 ? -5.655 -13.532 -17.063 1.00 69.19 117 LYS A C 1
ATOM 953 O O . LYS A 1 117 ? -6.235 -14.167 -17.941 1.00 69.19 117 LYS A O 1
ATOM 958 N N . THR A 1 118 ? -4.695 -14.059 -16.302 1.00 73.00 118 THR A N 1
ATOM 959 C CA . THR A 1 118 ? -4.184 -15.421 -16.491 1.00 73.00 118 THR A CA 1
ATOM 960 C C . THR A 1 118 ? -3.867 -16.120 -15.173 1.00 73.00 118 THR A C 1
ATOM 962 O O . THR A 1 118 ? -3.669 -15.482 -14.145 1.00 73.00 118 THR A O 1
ATOM 965 N N . ALA A 1 119 ? -3.784 -17.454 -15.205 1.00 72.94 119 ALA A N 1
ATOM 966 C CA . ALA A 1 119 ? -3.321 -18.236 -14.057 1.00 72.94 119 ALA A CA 1
ATOM 967 C C . ALA A 1 119 ? -1.870 -17.892 -13.660 1.00 72.94 119 ALA A C 1
ATOM 969 O O . ALA A 1 119 ? -1.539 -17.946 -12.479 1.00 72.94 119 ALA A O 1
ATOM 970 N N . HIS A 1 120 ? -1.040 -17.465 -14.621 1.00 77.50 120 HIS A N 1
ATOM 971 C CA . HIS A 1 120 ? 0.335 -17.024 -14.369 1.00 77.50 120 HIS A CA 1
ATOM 972 C C . HIS A 1 120 ? 0.414 -15.774 -13.484 1.00 77.50 120 HIS A C 1
ATOM 974 O O . HIS A 1 120 ? 1.426 -15.566 -12.821 1.00 77.50 120 HIS A O 1
ATOM 980 N N . ASP A 1 121 ? -0.657 -14.980 -13.388 1.00 78.31 121 ASP A N 1
ATOM 981 C CA . ASP A 1 121 ? -0.693 -13.803 -12.512 1.00 78.31 121 ASP A CA 1
ATOM 982 C C . ASP A 1 121 ? -0.561 -14.198 -11.025 1.00 78.31 121 ASP A C 1
ATOM 984 O O . ASP A 1 121 ? -0.105 -13.400 -10.208 1.00 78.31 121 ASP A O 1
ATOM 988 N N . PHE A 1 122 ? -0.925 -15.435 -10.661 1.00 82.31 122 PHE A N 1
ATOM 989 C CA . PHE A 1 122 ? -0.737 -15.991 -9.314 1.00 82.31 122 PHE A CA 1
ATOM 990 C C . PHE A 1 122 ? 0.650 -16.604 -9.096 1.00 82.31 122 PHE A C 1
ATOM 992 O O . PHE A 1 122 ? 1.015 -16.876 -7.958 1.00 82.31 122 PHE A O 1
ATOM 999 N N . GLU A 1 123 ? 1.425 -16.832 -10.157 1.00 84.56 123 GLU A N 1
ATOM 1000 C CA . GLU A 1 123 ? 2.782 -17.392 -10.080 1.00 84.56 123 GLU A CA 1
ATOM 1001 C C . GLU A 1 123 ? 3.850 -16.293 -9.947 1.00 84.56 123 GLU A C 1
ATOM 1003 O O . GLU A 1 123 ? 4.989 -16.569 -9.578 1.00 84.56 123 GLU A O 1
ATOM 1008 N N . ASP A 1 124 ? 3.491 -15.034 -10.214 1.00 82.56 124 ASP A N 1
ATOM 1009 C CA . ASP A 1 124 ? 4.393 -13.892 -10.093 1.00 82.56 124 ASP A CA 1
ATOM 1010 C C . ASP A 1 124 ? 4.726 -13.596 -8.617 1.00 82.56 124 ASP A C 1
ATOM 1012 O O . ASP A 1 124 ? 3.836 -13.431 -7.782 1.00 82.56 124 ASP A O 1
ATOM 1016 N N . ASN A 1 125 ? 6.008 -13.444 -8.277 1.00 82.00 125 ASN A N 1
ATOM 1017 C CA . ASN A 1 125 ? 6.454 -13.051 -6.929 1.00 82.00 125 ASN A CA 1
ATOM 1018 C C . ASN A 1 125 ? 5.934 -11.662 -6.495 1.00 82.00 125 ASN A C 1
ATOM 1020 O O . ASN A 1 125 ? 5.957 -11.306 -5.315 1.00 82.00 125 ASN A O 1
ATOM 1024 N N . ARG A 1 126 ? 5.489 -10.836 -7.444 1.0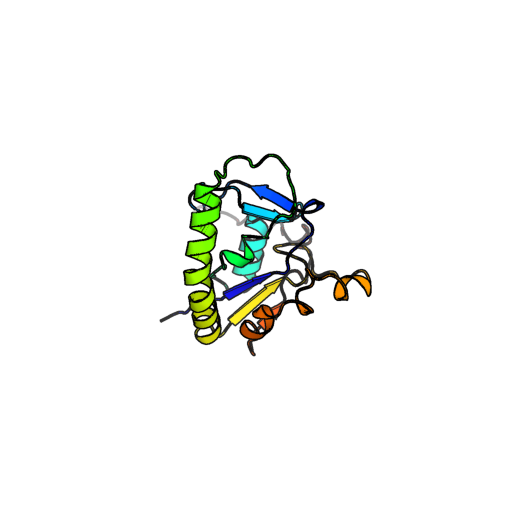0 79.62 126 ARG A N 1
ATOM 1025 C CA . ARG A 1 126 ? 4.852 -9.535 -7.198 1.00 79.62 126 ARG A CA 1
ATOM 1026 C C . ARG A 1 126 ? 3.370 -9.665 -6.870 1.00 79.62 126 ARG A C 1
ATOM 1028 O O . ARG A 1 126 ? 2.818 -8.735 -6.281 1.00 79.62 126 ARG A O 1
ATOM 1035 N N . CYS A 1 127 ? 2.757 -10.808 -7.186 1.00 83.19 127 CYS A N 1
ATOM 1036 C CA . CYS A 1 127 ? 1.377 -11.101 -6.840 1.00 83.19 127 CYS A CA 1
ATOM 1037 C C . CYS A 1 127 ? 1.161 -10.929 -5.337 1.00 83.19 127 CYS A C 1
ATOM 1039 O O . CYS A 1 127 ? 1.948 -11.406 -4.516 1.00 83.19 127 CYS A O 1
ATOM 1041 N N . TRP A 1 128 ? 0.065 -10.266 -4.975 1.00 83.94 128 TRP A N 1
ATOM 1042 C CA . TRP A 1 128 ? -0.291 -9.999 -3.584 1.00 83.94 128 TRP A CA 1
ATOM 1043 C C . TRP A 1 128 ? -0.312 -11.277 -2.727 1.00 83.94 128 TRP A C 1
ATOM 1045 O O . TRP A 1 128 ? 0.161 -11.279 -1.590 1.00 83.94 128 TRP A O 1
ATOM 1055 N N . PHE A 1 129 ? -0.795 -12.385 -3.297 1.00 84.19 129 PHE A N 1
ATOM 1056 C CA . PHE A 1 129 ? -0.921 -13.672 -2.606 1.00 84.19 129 PHE A CA 1
ATOM 1057 C C . PHE A 1 129 ? 0.423 -14.343 -2.289 1.00 84.19 129 PHE A C 1
ATOM 1059 O O . PHE A 1 129 ? 0.476 -15.196 -1.408 1.00 84.19 129 PHE A O 1
ATOM 1066 N N . ASN A 1 130 ? 1.507 -13.939 -2.955 1.00 84.12 130 ASN A N 1
ATOM 1067 C CA . ASN A 1 130 ? 2.835 -14.529 -2.774 1.00 84.12 130 ASN A CA 1
ATOM 1068 C C . ASN A 1 130 ? 3.712 -13.756 -1.777 1.00 84.12 130 ASN A C 1
ATOM 1070 O O . ASN A 1 130 ? 4.866 -14.122 -1.554 1.00 84.12 130 ASN A O 1
ATOM 1074 N N . ARG A 1 131 ? 3.197 -12.685 -1.159 1.00 78.00 131 ARG A N 1
ATOM 1075 C CA . ARG A 1 131 ? 3.974 -11.826 -0.255 1.00 78.00 131 ARG A CA 1
ATOM 1076 C C . ARG A 1 131 ? 3.679 -12.130 1.205 1.00 78.00 131 ARG A C 1
ATOM 1078 O O . ARG A 1 131 ? 2.565 -11.965 1.669 1.00 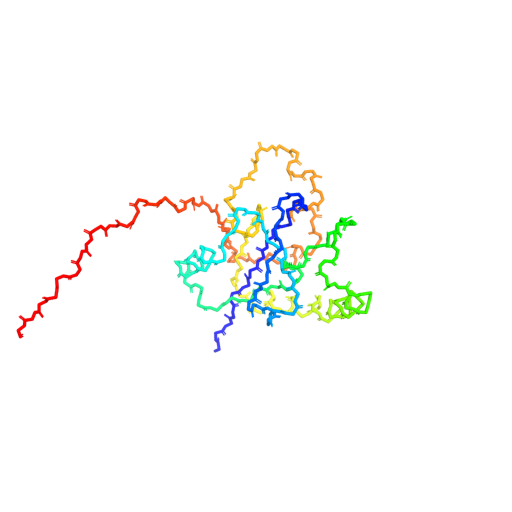78.00 131 ARG A O 1
ATOM 1085 N N . ALA A 1 132 ? 4.708 -12.492 1.968 1.00 73.12 132 ALA A N 1
ATOM 1086 C CA . ALA A 1 132 ? 4.548 -12.885 3.371 1.00 73.12 132 ALA A CA 1
ATOM 1087 C C . ALA A 1 132 ? 3.941 -11.786 4.269 1.00 73.12 132 ALA A C 1
ATOM 1089 O O . ALA A 1 132 ? 3.232 -12.096 5.225 1.00 73.12 132 ALA A O 1
ATOM 1090 N N . TRP A 1 133 ? 4.190 -10.507 3.971 1.00 73.12 133 TRP A N 1
ATOM 1091 C CA . TRP A 1 133 ? 3.674 -9.396 4.778 1.00 73.12 133 TRP A CA 1
ATOM 1092 C C . TRP A 1 133 ? 2.178 -9.124 4.564 1.00 73.12 133 TRP A C 1
ATOM 1094 O O . TRP A 1 133 ? 1.555 -8.509 5.425 1.00 73.12 133 TRP A O 1
ATOM 1104 N N . THR A 1 134 ? 1.556 -9.622 3.488 1.00 74.25 134 THR A N 1
ATOM 1105 C CA . THR A 1 134 ? 0.121 -9.395 3.239 1.00 74.25 134 THR A CA 1
ATOM 1106 C C . THR A 1 134 ? -0.775 -10.131 4.229 1.00 74.25 134 THR A C 1
ATOM 1108 O O . THR A 1 134 ? -1.892 -9.691 4.488 1.00 74.25 134 THR A O 1
ATOM 1111 N N . LEU A 1 135 ? -0.257 -11.181 4.876 1.00 73.19 135 LEU A N 1
ATOM 1112 C CA . LEU A 1 135 ? -0.944 -11.886 5.956 1.00 73.19 135 LEU A CA 1
ATOM 1113 C C . LEU A 1 135 ? -1.245 -10.967 7.151 1.00 73.19 135 LEU A C 1
ATOM 1115 O O . LEU A 1 135 ? -2.277 -11.119 7.795 1.00 73.19 135 LEU A O 1
ATOM 1119 N N . GLN A 1 136 ? -0.366 -9.997 7.428 1.00 71.56 136 GLN A N 1
ATOM 1120 C CA . GLN A 1 136 ? -0.552 -9.027 8.515 1.00 71.56 136 GLN A CA 1
ATOM 1121 C C . GLN A 1 136 ? -1.619 -7.976 8.194 1.00 71.56 136 GLN A C 1
ATOM 1123 O O . GLN A 1 136 ? -2.043 -7.244 9.082 1.00 71.56 136 GLN A O 1
ATOM 1128 N N . ALA A 1 137 ? -2.042 -7.905 6.933 1.00 74.56 137 ALA A N 1
ATOM 1129 C CA . ALA A 1 137 ? -2.960 -6.902 6.427 1.00 74.56 137 ALA A CA 1
ATOM 1130 C C . ALA A 1 137 ? -4.379 -7.446 6.182 1.00 74.56 137 ALA A C 1
ATOM 1132 O O . ALA A 1 137 ? -5.238 -6.729 5.666 1.00 74.56 137 ALA A O 1
ATOM 1133 N N . ILE A 1 138 ? -4.634 -8.709 6.540 1.00 76.31 138 ILE A N 1
ATOM 1134 C CA . ILE A 1 138 ? -5.967 -9.310 6.464 1.00 76.31 138 ILE A CA 1
ATOM 1135 C C . ILE A 1 138 ? -6.804 -8.788 7.634 1.00 76.31 138 ILE A C 1
ATOM 1137 O O . ILE A 1 138 ? -6.451 -8.987 8.794 1.00 76.31 138 ILE A O 1
ATOM 1141 N N . SER A 1 139 ? -7.925 -8.145 7.309 1.00 81.38 139 SER A N 1
ATOM 1142 C CA . SER A 1 139 ? -8.951 -7.703 8.259 1.00 81.38 139 SER A CA 1
ATOM 1143 C C . SER A 1 139 ? -10.311 -8.279 7.863 1.00 81.38 139 SER A C 1
ATOM 1145 O O . SER A 1 139 ? -10.564 -8.508 6.676 1.00 81.38 139 SER A O 1
ATOM 114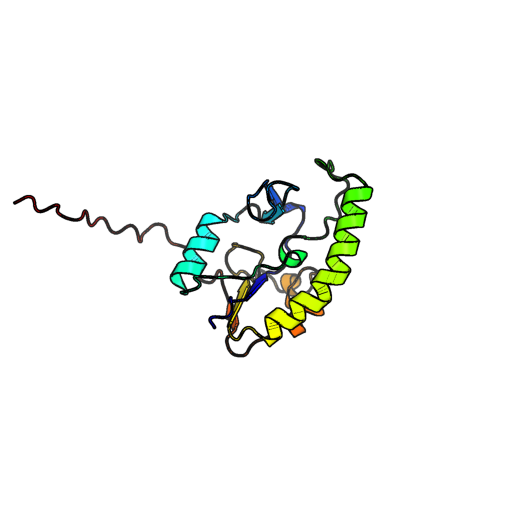7 N N . ASP A 1 140 ? -11.192 -8.467 8.846 1.00 78.19 140 ASP A N 1
ATOM 1148 C CA . ASP A 1 140 ? -12.581 -8.890 8.634 1.00 78.19 140 ASP A CA 1
ATOM 1149 C C . ASP A 1 140 ? -13.365 -7.875 7.775 1.00 78.19 140 ASP A C 1
ATOM 1151 O O . ASP A 1 140 ? -14.190 -8.277 6.955 1.00 78.19 140 ASP A O 1
ATOM 1155 N N . ASP A 1 141 ? -13.044 -6.577 7.877 1.00 86.25 141 ASP A N 1
ATOM 1156 C CA . ASP A 1 141 ? -13.680 -5.496 7.103 1.00 86.25 141 ASP A CA 1
ATOM 1157 C C . ASP A 1 141 ? -12.812 -5.037 5.910 1.00 86.25 141 ASP A C 1
ATOM 1159 O O . ASP A 1 141 ? -12.734 -3.849 5.573 1.00 86.25 141 ASP A O 1
ATOM 1163 N N . MET A 1 142 ? -12.113 -5.972 5.258 1.00 88.31 142 MET A N 1
ATOM 1164 C CA . MET A 1 142 ? -11.318 -5.666 4.066 1.00 88.31 142 MET A CA 1
ATOM 1165 C C . MET A 1 142 ? -12.203 -5.362 2.841 1.00 88.31 142 MET A C 1
ATOM 1167 O O . MET A 1 142 ? -13.013 -6.177 2.395 1.00 88.31 142 MET A O 1
ATOM 1171 N N . VAL A 1 143 ? -11.973 -4.208 2.214 1.00 91.38 143 VAL A N 1
ATOM 1172 C CA . VAL A 1 143 ? -12.602 -3.767 0.967 1.00 91.38 143 VAL A CA 1
ATOM 1173 C C . VAL A 1 143 ? -11.615 -3.916 -0.186 1.00 91.38 143 VAL A C 1
ATOM 1175 O O . VAL A 1 143 ? -10.547 -3.313 -0.199 1.00 91.38 143 VAL A O 1
ATOM 1178 N N . ILE A 1 144 ? -11.987 -4.694 -1.202 1.00 91.06 144 ILE A N 1
ATOM 1179 C CA . ILE A 1 144 ? -11.210 -4.786 -2.447 1.00 91.06 144 ILE A CA 1
ATOM 1180 C C . ILE A 1 144 ? -11.596 -3.619 -3.371 1.00 91.06 144 ILE A C 1
ATOM 1182 O O . ILE A 1 144 ? -12.769 -3.501 -3.744 1.00 91.06 144 ILE A O 1
ATOM 1186 N N . ALA A 1 145 ? -10.608 -2.804 -3.733 1.00 90.38 145 ALA A N 1
ATOM 1187 C CA . ALA A 1 145 ? -10.702 -1.641 -4.614 1.00 90.38 145 ALA A CA 1
ATOM 1188 C C . ALA A 1 145 ? -10.548 -2.011 -6.099 1.00 90.38 145 ALA A C 1
ATOM 1190 O O . ALA A 1 145 ? -10.235 -3.155 -6.441 1.00 90.38 145 ALA A O 1
ATOM 1191 N N . GLY A 1 146 ? -10.786 -1.049 -6.995 1.00 87.12 146 GLY A N 1
ATOM 1192 C CA . GLY A 1 146 ? -10.606 -1.237 -8.435 1.00 87.12 146 GLY A CA 1
ATOM 1193 C C . GLY A 1 146 ? -11.641 -2.177 -9.063 1.00 87.12 146 GLY A C 1
ATOM 1194 O O . GLY A 1 146 ? -11.392 -2.761 -10.109 1.00 87.12 146 GLY A O 1
ATOM 1195 N N . LYS A 1 147 ? -12.810 -2.378 -8.445 1.00 81.31 147 LYS A N 1
ATOM 1196 C CA . LYS A 1 147 ? -13.839 -3.306 -8.964 1.00 81.31 147 LYS A CA 1
ATOM 1197 C C . LYS A 1 147 ? -14.638 -2.752 -10.139 1.00 81.31 147 LYS A C 1
ATOM 1199 O O . LYS A 1 147 ? -15.185 -3.521 -10.925 1.00 81.31 147 LYS A O 1
ATOM 1204 N N . GLN A 1 148 ? -14.776 -1.435 -10.225 1.00 66.88 148 GLN A N 1
ATOM 1205 C CA . GLN A 1 148 ? -15.591 -0.773 -11.236 1.00 66.88 148 GLN A CA 1
ATOM 1206 C C . GLN A 1 148 ? -14.732 0.284 -11.909 1.00 66.88 148 GLN A C 1
ATOM 1208 O O . GLN A 1 148 ? -14.217 1.182 -11.250 1.00 66.88 148 GLN A O 1
ATOM 1213 N N . GLY A 1 149 ? -14.573 0.180 -13.230 1.00 53.03 149 GLY A N 1
ATOM 1214 C CA . GLY A 1 149 ? -14.040 1.295 -13.997 1.00 53.03 149 GLY A CA 1
ATOM 1215 C C . GLY A 1 149 ? -15.014 2.443 -13.807 1.00 53.03 149 GLY A C 1
ATOM 1216 O O . GLY A 1 149 ? -16.213 2.250 -14.017 1.00 53.03 149 GLY A O 1
ATOM 1217 N N . ILE A 1 150 ? -14.534 3.607 -13.369 1.00 45.88 150 ILE A N 1
ATOM 1218 C CA . ILE A 1 150 ? -15.360 4.811 -13.339 1.00 45.88 150 ILE A CA 1
ATOM 1219 C C . ILE A 1 150 ? -15.789 5.052 -14.789 1.00 45.88 150 ILE A C 1
ATOM 1221 O O . ILE A 1 150 ? -15.029 5.583 -15.598 1.00 45.88 150 ILE A O 1
ATOM 1225 N N . SER A 1 151 ? -16.988 4.600 -15.159 1.00 35.66 151 SER A N 1
ATOM 1226 C CA . SER A 1 151 ? -17.567 4.952 -16.444 1.00 35.66 151 SER A CA 1
ATOM 1227 C C . SER A 1 151 ? -17.702 6.468 -16.429 1.00 35.66 151 SER A C 1
ATOM 1229 O O . SER A 1 151 ? -18.379 7.000 -15.550 1.00 35.66 151 SER A O 1
ATOM 1231 N N . GLN A 1 152 ? -17.107 7.174 -17.388 1.00 38.03 152 GLN A N 1
ATOM 1232 C CA . GLN A 1 152 ? -17.252 8.629 -17.528 1.00 38.03 152 GLN A CA 1
ATOM 1233 C C . GLN A 1 152 ? -18.701 9.095 -17.822 1.00 38.03 152 GLN A C 1
ATOM 1235 O O . GLN A 1 152 ? -18.921 10.245 -18.183 1.00 38.03 152 GLN A O 1
ATOM 1240 N N . ASN A 1 153 ? -19.710 8.240 -17.633 1.00 32.59 153 ASN A N 1
ATOM 1241 C CA . ASN A 1 153 ? -21.112 8.500 -17.951 1.00 32.59 153 ASN A CA 1
ATOM 1242 C C . ASN A 1 153 ? -21.981 8.887 -16.740 1.00 32.59 153 ASN A C 1
ATOM 1244 O O . ASN A 1 153 ? -23.199 8.945 -16.876 1.00 32.59 153 ASN A O 1
ATOM 1248 N N . SER A 1 154 ? -21.399 9.176 -15.573 1.00 34.91 154 SER A N 1
ATOM 1249 C CA . SER A 1 154 ? -22.145 9.677 -14.404 1.00 34.91 154 SER A CA 1
ATOM 1250 C C . SER A 1 154 ? -21.964 11.174 -14.126 1.00 34.91 154 SER A C 1
ATOM 1252 O O . SER A 1 154 ? -22.456 11.662 -13.109 1.00 34.91 154 SER A O 1
ATOM 1254 N N . MET A 1 155 ? -21.372 11.947 -15.048 1.00 37.00 155 MET A N 1
ATOM 1255 C CA . MET A 1 155 ? -21.631 13.394 -15.094 1.00 37.00 155 MET A CA 1
ATOM 1256 C C . MET A 1 155 ? -23.051 13.626 -15.625 1.00 37.00 155 MET A C 1
ATOM 1258 O O . MET A 1 155 ? -23.267 13.970 -16.785 1.00 37.00 155 MET A O 1
ATOM 1262 N N . GLY A 1 156 ? -24.032 13.390 -14.751 1.00 32.91 156 GLY A N 1
ATOM 1263 C CA . GLY A 1 156 ? -25.392 13.866 -14.927 1.00 32.91 156 GLY A CA 1
ATOM 1264 C C . GLY A 1 156 ? -25.358 15.381 -15.086 1.00 32.91 156 GLY A C 1
ATOM 1265 O O . GLY A 1 156 ? -24.920 16.111 -14.199 1.00 32.91 156 GLY A O 1
ATOM 1266 N N . THR A 1 157 ? -25.787 15.848 -16.251 1.00 36.81 157 THR A N 1
ATOM 1267 C CA . THR A 1 157 ? -26.033 17.255 -16.537 1.00 36.81 157 THR A CA 1
ATOM 1268 C C . THR A 1 157 ? -27.250 17.722 -15.742 1.00 36.81 157 THR A C 1
ATOM 1270 O O . THR A 1 157 ? -28.347 17.822 -16.285 1.00 36.81 157 THR A O 1
ATOM 1273 N N . GLU A 1 158 ? -27.075 18.021 -14.462 1.00 37.50 158 GLU A N 1
ATOM 1274 C CA . GLU A 1 158 ? -28.028 18.836 -13.713 1.00 37.50 158 GLU A CA 1
ATOM 1275 C C . GLU A 1 158 ? -27.312 20.092 -13.224 1.00 37.50 158 GLU A C 1
ATOM 1277 O O . GLU A 1 158 ? -26.635 20.115 -12.201 1.00 37.50 158 GLU A O 1
ATOM 1282 N N . ASN A 1 159 ? -27.443 21.158 -14.019 1.00 33.19 159 ASN A N 1
ATOM 1283 C CA . ASN A 1 159 ? -27.104 22.510 -13.595 1.00 33.19 159 ASN A CA 1
ATOM 1284 C C . ASN A 1 159 ? -27.984 22.881 -12.390 1.00 33.19 159 ASN A C 1
ATOM 1286 O O . ASN A 1 159 ? -29.212 22.900 -12.543 1.00 33.19 159 ASN A O 1
ATOM 1290 N N . PRO A 1 160 ? -27.420 23.249 -11.227 1.00 37.28 160 PRO A N 1
ATOM 1291 C CA . PRO A 1 160 ? -28.220 23.827 -10.162 1.00 37.28 160 PRO A CA 1
ATOM 1292 C C . PRO A 1 160 ? -28.778 25.173 -10.638 1.00 37.28 160 PRO A C 1
ATOM 1294 O O . PRO A 1 160 ? -28.037 26.099 -10.980 1.00 37.28 160 PRO A O 1
ATOM 1297 N N . LYS A 1 161 ? -30.112 25.272 -10.686 1.00 37.50 161 LYS A N 1
ATOM 1298 C CA . LYS A 1 161 ? -30.825 26.537 -10.875 1.00 37.50 161 LYS A CA 1
ATOM 1299 C C . LYS A 1 161 ? -30.442 27.470 -9.730 1.00 37.50 161 LYS A C 1
ATOM 1301 O O . LYS A 1 161 ? -30.783 27.222 -8.578 1.00 37.50 161 LYS A O 1
ATOM 1306 N N . ILE A 1 162 ? -29.729 28.538 -10.063 1.00 39.53 162 ILE A N 1
ATOM 1307 C CA . ILE A 1 162 ? -29.525 29.673 -9.170 1.00 39.53 162 ILE A CA 1
ATOM 1308 C C . ILE A 1 162 ? -30.838 30.457 -9.172 1.00 39.53 162 ILE A C 1
ATOM 1310 O O . ILE A 1 162 ? -31.077 31.245 -10.088 1.00 39.53 162 ILE A O 1
ATOM 1314 N N . ASP A 1 163 ? -31.689 30.233 -8.173 1.00 36.44 163 ASP A N 1
ATOM 1315 C CA . ASP A 1 163 ? -32.774 31.167 -7.881 1.00 36.44 163 ASP A CA 1
ATOM 1316 C C . ASP A 1 163 ? -32.157 32.430 -7.277 1.00 36.44 163 ASP A C 1
ATOM 1318 O O . ASP A 1 163 ? -31.668 32.446 -6.147 1.00 36.44 163 ASP A O 1
ATOM 1322 N N . ARG A 1 164 ? -32.139 33.499 -8.076 1.00 39.00 164 ARG A N 1
ATOM 1323 C CA . ARG A 1 164 ? -32.049 34.861 -7.559 1.00 39.00 164 ARG A CA 1
ATOM 1324 C C . ARG A 1 164 ? -33.476 35.341 -7.344 1.00 39.00 164 ARG A C 1
ATOM 1326 O O . ARG A 1 164 ? -34.181 35.525 -8.333 1.00 39.00 164 ARG A O 1
ATOM 1333 N N . ASN A 1 165 ? 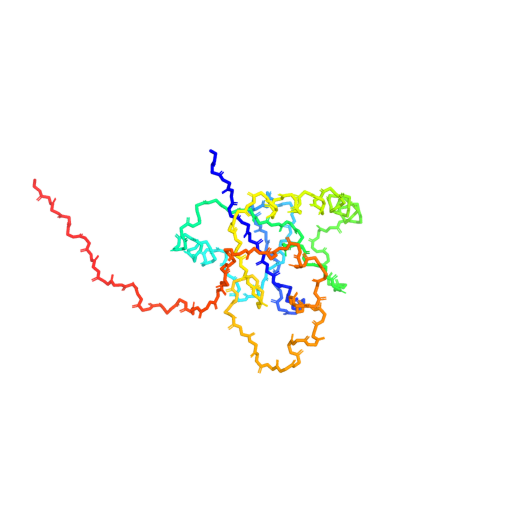-33.856 35.538 -6.086 1.00 38.00 165 ASN A N 1
ATOM 1334 C CA . ASN A 1 165 ? -34.716 36.627 -5.612 1.00 38.00 165 ASN A CA 1
ATOM 1335 C C . ASN A 1 165 ? -34.667 36.688 -4.087 1.00 38.00 165 ASN A C 1
ATOM 1337 O O . ASN A 1 165 ? -35.008 35.669 -3.450 1.00 38.00 165 ASN A O 1
#

Sequence (165 aa):
IKYPWVMLHAWVADDDLKRVMTLINGYEWPVPIPKDAYLDLIRIEMLNLGMEYVWLDVLCLWQESQSDGPHIITSQEEEALQKEEWKVDMPTIGCMYLLSTHVLCYLSGLGPLLSFKTAHDFEDNRCWFNRAWTLQAISDDMVIAGKQGISQNSMGTENPKIDRN